Protein AF-A0A958BYN8-F1 (afdb_monomer_lite)

Foldseek 3Di:
DDDDDDDDDDDDPDDLLLVLVLPALVNVPVPPPPRDKAFPPPDRDDAAQGWIKGADPDPPFGIWIKGFHHDDVVQSKTWIWTDGPPPDIDIDIDGD

Structure (mmCIF, N/CA/C/O backbone):
data_AF-A0A958BYN8-F1
#
_entry.id   AF-A0A958BYN8-F1
#
loop_
_atom_site.group_PDB
_atom_site.id
_atom_site.type_symbol
_atom_site.label_atom_id
_atom_site.label_alt_id
_atom_site.label_comp_id
_atom_site.label_asym_id
_atom_site.label_entity_id
_atom_site.label_seq_id
_atom_site.pdbx_PDB_ins_code
_atom_site.Cartn_x
_atom_site.Cartn_y
_atom_site.Cartn_z
_atom_site.occupancy
_atom_site.B_iso_or_equiv
_atom_site.auth_seq_id
_atom_site.auth_comp_id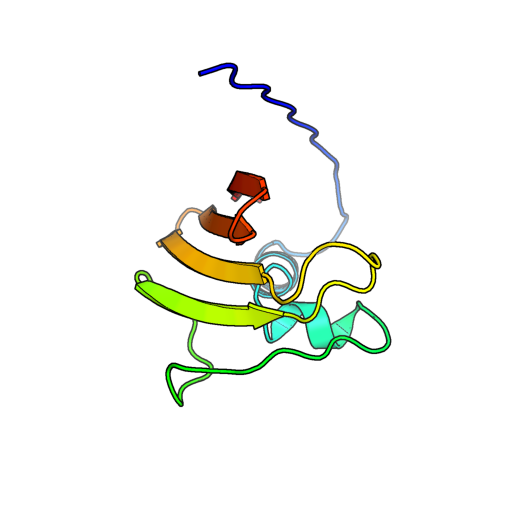
_atom_site.auth_asym_id
_atom_site.auth_atom_id
_atom_site.pdbx_PDB_model_num
ATOM 1 N N . MET A 1 1 ? -5.721 4.047 -24.524 1.00 62.66 1 MET A N 1
ATOM 2 C CA . MET A 1 1 ? -5.237 3.346 -23.317 1.00 62.66 1 MET A CA 1
ATOM 3 C C . MET A 1 1 ? -6.403 2.529 -22.797 1.00 62.66 1 MET A C 1
ATOM 5 O O . MET A 1 1 ? -7.439 3.122 -22.530 1.00 62.66 1 MET A O 1
ATOM 9 N N . ASN A 1 2 ? -6.292 1.201 -22.767 1.00 84.88 2 ASN A N 1
ATOM 10 C CA . ASN A 1 2 ? -7.372 0.355 -22.259 1.00 84.88 2 ASN A CA 1
ATOM 11 C C . ASN A 1 2 ? -7.226 0.249 -20.741 1.00 84.88 2 ASN A C 1
ATOM 13 O O . ASN A 1 2 ? -6.157 -0.103 -20.252 1.00 84.88 2 ASN A O 1
ATOM 17 N N . THR A 1 3 ? -8.289 0.566 -20.010 1.00 91.62 3 THR A N 1
ATOM 18 C CA . THR A 1 3 ? -8.343 0.424 -18.553 1.00 91.62 3 THR A CA 1
ATOM 19 C C . THR A 1 3 ? -9.323 -0.685 -18.218 1.00 91.62 3 THR A C 1
ATOM 21 O O . THR A 1 3 ? -10.447 -0.691 -18.714 1.00 91.62 3 THR A O 1
ATOM 24 N N . ILE A 1 4 ? -8.897 -1.614 -17.369 1.00 95.12 4 ILE A N 1
ATOM 25 C CA . ILE A 1 4 ? -9.737 -2.687 -16.839 1.00 95.12 4 ILE A CA 1
ATOM 26 C C . ILE A 1 4 ? -9.890 -2.441 -15.337 1.00 95.12 4 ILE A C 1
ATOM 28 O O . ILE A 1 4 ? -8.931 -2.047 -14.673 1.00 95.12 4 ILE A O 1
ATOM 32 N N . LYS A 1 5 ? -11.099 -2.640 -14.805 1.00 96.19 5 LYS A N 1
ATOM 33 C CA . LYS A 1 5 ? -11.399 -2.478 -13.380 1.00 96.19 5 LYS A CA 1
ATOM 34 C C . LYS A 1 5 ? -12.096 -3.725 -12.850 1.00 96.19 5 LYS A C 1
ATOM 36 O O . LYS A 1 5 ? -13.095 -4.157 -13.415 1.00 96.19 5 LYS A O 1
ATOM 41 N N . HIS A 1 6 ? -11.596 -4.233 -11.729 1.00 97.06 6 HIS A N 1
ATOM 42 C CA . HIS A 1 6 ? -12.210 -5.307 -10.955 1.00 97.06 6 HIS A CA 1
ATOM 43 C C . HIS A 1 6 ? -12.415 -4.844 -9.511 1.00 97.06 6 HIS A C 1
ATOM 45 O O . HIS A 1 6 ? -11.678 -3.991 -9.010 1.00 97.06 6 HIS A O 1
ATOM 51 N N . THR A 1 7 ? -13.449 -5.355 -8.851 1.00 97.50 7 THR A N 1
ATOM 52 C CA . THR A 1 7 ? -13.765 -5.047 -7.451 1.00 97.50 7 THR A CA 1
ATOM 53 C C . THR A 1 7 ? -14.413 -6.274 -6.824 1.00 97.50 7 THR A C 1
ATOM 55 O O . THR A 1 7 ? -15.254 -6.906 -7.461 1.00 97.50 7 THR A O 1
ATOM 58 N N . THR A 1 8 ? -14.001 -6.590 -5.599 1.00 97.69 8 THR A N 1
ATOM 59 C CA . THR A 1 8 ? -14.491 -7.717 -4.803 1.00 97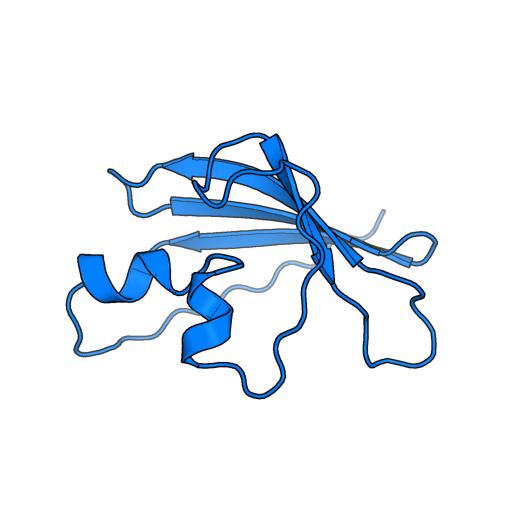.69 8 THR A CA 1
ATOM 60 C C . THR A 1 8 ? -14.628 -7.255 -3.360 1.00 97.69 8 THR A C 1
ATOM 62 O O . THR A 1 8 ? -13.829 -6.442 -2.899 1.00 97.69 8 THR A O 1
ATOM 65 N N . GLU A 1 9 ? -15.618 -7.795 -2.659 1.00 97.31 9 GLU A N 1
ATOM 66 C CA . GLU A 1 9 ? -15.901 -7.528 -1.251 1.00 97.31 9 GLU A CA 1
ATOM 67 C C . GLU A 1 9 ? -16.048 -8.865 -0.519 1.00 97.31 9 GLU A C 1
ATOM 69 O O . GLU A 1 9 ? -16.463 -9.864 -1.114 1.00 97.31 9 GLU A O 1
ATOM 74 N N . PHE A 1 10 ? -15.660 -8.900 0.752 1.00 96.00 10 PHE A N 1
ATOM 75 C CA . PHE A 1 10 ? -15.744 -10.083 1.602 1.00 96.00 10 PHE A CA 1
ATOM 76 C C . PHE A 1 10 ? -15.754 -9.671 3.076 1.00 96.00 10 PHE A C 1
ATOM 78 O O . PHE A 1 10 ? -15.330 -8.571 3.424 1.00 96.00 10 PHE A O 1
ATOM 85 N N . GLU A 1 11 ? -16.227 -10.567 3.940 1.00 96.25 11 GLU A N 1
ATOM 86 C CA . GLU A 1 11 ? -16.330 -10.334 5.380 1.00 96.25 11 GLU A CA 1
ATOM 87 C C . GLU A 1 11 ? -15.269 -11.135 6.140 1.00 96.25 11 GLU A C 1
ATOM 89 O O . GLU A 1 11 ? -15.023 -12.308 5.847 1.00 96.25 11 GLU A O 1
ATOM 94 N N . ILE A 1 12 ? -14.665 -10.513 7.155 1.00 94.69 12 ILE A N 1
ATOM 95 C CA . ILE A 1 12 ? -13.791 -11.182 8.121 1.00 94.69 12 ILE A CA 1
ATOM 96 C C . ILE A 1 12 ? -14.301 -10.866 9.526 1.00 94.69 12 ILE A C 1
ATOM 98 O O . ILE A 1 12 ? -14.469 -9.706 9.890 1.00 94.69 12 ILE A O 1
ATOM 102 N N . ALA A 1 13 ? -14.485 -11.898 10.350 1.00 96.12 13 ALA A N 1
ATOM 103 C CA . ALA A 1 13 ? -14.883 -11.763 11.750 1.00 96.12 13 ALA A CA 1
ATOM 104 C C . ALA A 1 13 ? -13.697 -11.353 12.650 1.00 96.12 13 ALA A C 1
ATOM 106 O O . ALA A 1 13 ? -13.303 -12.101 13.546 1.00 96.12 13 ALA A O 1
ATOM 107 N N . GLN A 1 14 ? -13.090 -10.195 12.383 1.00 95.50 14 GLN A N 1
ATOM 108 C CA . GLN A 1 14 ? -12.017 -9.588 13.178 1.00 95.50 14 GLN A CA 1
ATOM 109 C C . GLN A 1 14 ? -12.234 -8.068 13.286 1.00 95.50 14 GLN A C 1
ATOM 111 O O . GLN A 1 14 ? -12.868 -7.489 12.405 1.00 95.50 14 GLN A O 1
ATOM 116 N N . PRO A 1 15 ? -11.719 -7.406 14.339 1.00 96.25 15 PRO A N 1
ATOM 117 C CA . PRO A 1 15 ? -11.787 -5.952 14.461 1.00 96.25 15 PRO A CA 1
ATOM 118 C C . PRO A 1 15 ? -11.090 -5.248 13.294 1.00 96.25 15 PRO A C 1
ATOM 120 O O . PRO A 1 15 ? -9.987 -5.633 12.893 1.00 96.25 15 PRO A O 1
ATOM 123 N N . ILE A 1 16 ? -11.710 -4.188 12.780 1.00 96.06 16 ILE A N 1
ATOM 124 C CA . ILE A 1 16 ? -11.194 -3.421 11.642 1.00 96.06 16 ILE A CA 1
ATOM 125 C C . ILE A 1 16 ? -9.827 -2.796 11.945 1.00 96.06 16 ILE A C 1
ATOM 127 O O . ILE A 1 16 ? -8.960 -2.749 11.076 1.00 96.06 16 ILE A O 1
ATOM 131 N N . GLU A 1 17 ? -9.585 -2.421 13.201 1.00 94.94 17 GLU A N 1
ATOM 132 C CA . GLU A 1 17 ? -8.331 -1.839 13.681 1.00 94.94 17 GLU A CA 1
ATOM 133 C C . GLU A 1 17 ? -7.166 -2.834 13.624 1.00 94.94 17 GLU A C 1
ATOM 135 O O . GLU A 1 17 ? -6.012 -2.426 13.519 1.00 94.94 17 GLU A O 1
ATOM 140 N N . ALA A 1 18 ? -7.460 -4.136 13.689 1.00 93.94 18 ALA A N 1
ATOM 141 C CA . ALA A 1 18 ? -6.465 -5.194 13.551 1.00 93.94 18 ALA A CA 1
ATOM 142 C C . ALA A 1 18 ? -6.260 -5.599 12.084 1.00 93.94 18 ALA A C 1
ATOM 144 O O . ALA A 1 18 ? -5.158 -5.988 11.708 1.00 93.94 18 ALA A O 1
ATOM 145 N N . LEU A 1 19 ? -7.308 -5.502 11.258 1.00 95.19 19 LEU A N 1
ATOM 146 C CA . LEU A 1 19 ? -7.266 -5.889 9.847 1.00 95.19 19 LEU A CA 1
ATOM 147 C C . LEU A 1 19 ? -6.644 -4.819 8.955 1.00 95.19 19 LEU A C 1
ATOM 149 O O . LEU A 1 19 ? -5.802 -5.138 8.122 1.00 95.19 19 LEU A O 1
ATOM 153 N N . PHE A 1 20 ? -7.045 -3.558 9.112 1.00 96.25 20 PHE A N 1
ATOM 154 C CA . PHE A 1 20 ? -6.627 -2.485 8.213 1.00 96.25 20 PHE A CA 1
ATOM 155 C C . PHE A 1 20 ? -5.094 -2.324 8.124 1.00 96.25 20 PHE A C 1
ATOM 157 O O . PHE A 1 20 ? -4.582 -2.227 7.007 1.00 96.25 20 PHE A O 1
ATOM 164 N N . PRO A 1 21 ? -4.322 -2.400 9.231 1.00 95.31 21 PRO A N 1
ATOM 165 C CA . PRO A 1 21 ? -2.861 -2.336 9.164 1.00 95.31 21 PRO A CA 1
ATOM 166 C C . PRO A 1 21 ? -2.202 -3.480 8.377 1.00 95.31 21 PRO A C 1
ATOM 168 O O . PRO A 1 21 ? -1.067 -3.317 7.928 1.00 95.31 21 PRO A O 1
ATOM 171 N N . LEU A 1 22 ? -2.884 -4.621 8.185 1.00 95.62 22 LEU A N 1
ATOM 172 C CA . LEU A 1 22 ? -2.362 -5.757 7.411 1.00 95.62 22 LEU A CA 1
ATOM 173 C C . LEU A 1 22 ? -2.232 -5.442 5.918 1.00 95.62 22 LEU A C 1
ATOM 175 O O . LEU A 1 22 ? -1.440 -6.086 5.234 1.00 95.62 22 LEU A O 1
ATOM 179 N N . PHE A 1 23 ? -2.960 -4.435 5.430 1.00 94.81 23 PHE A N 1
ATOM 180 C CA . PHE A 1 23 ? -2.852 -3.912 4.070 1.00 94.81 23 PHE A CA 1
ATOM 181 C C . PHE A 1 23 ? -1.756 -2.849 3.971 1.00 94.81 23 PHE A C 1
ATOM 183 O O . PHE A 1 23 ? -1.971 -1.787 3.405 1.00 94.81 23 PHE A O 1
ATOM 190 N N . SER A 1 24 ? -0.593 -3.109 4.564 1.00 95.25 24 SER A N 1
ATOM 191 C CA . SER A 1 24 ? 0.603 -2.270 4.472 1.00 95.25 24 SER A CA 1
ATOM 192 C C . SER A 1 24 ? 1.827 -3.152 4.211 1.00 95.25 24 SER A C 1
ATOM 194 O O . SER A 1 24 ? 1.777 -4.343 4.513 1.00 95.25 24 SER A O 1
ATOM 196 N N . PRO A 1 25 ? 2.957 -2.613 3.722 1.00 94.25 25 PRO A N 1
ATOM 197 C CA . PRO A 1 25 ? 4.154 -3.421 3.462 1.00 94.25 25 PRO A CA 1
ATOM 198 C C . PRO A 1 25 ? 4.677 -4.151 4.703 1.00 94.25 25 PRO A C 1
ATOM 200 O O . PRO A 1 25 ? 5.167 -5.272 4.601 1.00 94.25 25 PRO A O 1
ATOM 203 N N . GLU A 1 26 ? 4.567 -3.527 5.881 1.00 95.00 26 GLU A N 1
ATOM 204 C CA . GLU A 1 26 ? 4.863 -4.179 7.160 1.00 95.00 26 GLU A CA 1
ATOM 205 C C . GLU A 1 26 ? 3.763 -5.157 7.572 1.00 95.00 26 GLU A C 1
ATOM 207 O O . GLU A 1 26 ? 4.060 -6.238 8.070 1.00 95.00 26 GLU A O 1
ATOM 212 N N . GLY A 1 27 ? 2.500 -4.804 7.332 1.00 94.56 27 GLY A N 1
ATOM 213 C CA . GLY A 1 27 ? 1.333 -5.652 7.551 1.00 94.56 27 GLY A CA 1
ATOM 214 C C . GLY A 1 27 ? 1.405 -6.990 6.812 1.00 94.56 27 GLY A C 1
ATOM 215 O O . GLY A 1 27 ? 1.124 -8.040 7.387 1.00 94.56 27 GLY A O 1
ATOM 216 N N . GLU A 1 28 ? 1.853 -6.970 5.561 1.00 93.50 28 GLU A N 1
ATOM 217 C CA . GLU A 1 28 ? 1.961 -8.160 4.717 1.00 93.50 28 GLU A CA 1
ATOM 218 C C . GLU A 1 28 ? 2.990 -9.174 5.233 1.00 93.50 28 GLU A C 1
ATOM 220 O O . GLU A 1 28 ? 2.767 -10.378 5.107 1.00 93.50 28 GLU A O 1
ATOM 225 N N . LYS A 1 29 ? 4.039 -8.737 5.949 1.00 92.69 29 LYS A N 1
ATOM 226 C CA . LYS A 1 29 ? 5.009 -9.651 6.592 1.00 92.69 29 LYS A CA 1
ATOM 227 C C . LYS A 1 29 ? 4.364 -10.625 7.577 1.00 92.69 29 LYS A C 1
ATOM 229 O O . LYS A 1 29 ? 4.916 -11.694 7.828 1.00 92.69 29 LYS A O 1
ATOM 234 N N . TRP A 1 30 ? 3.226 -10.259 8.163 1.00 92.62 30 TRP A N 1
ATOM 235 C CA . TRP A 1 30 ? 2.565 -11.067 9.188 1.00 92.62 30 TRP A CA 1
ATOM 236 C C . TRP A 1 30 ? 1.805 -12.262 8.618 1.00 92.62 30 TRP A C 1
ATOM 238 O O . TRP A 1 30 ? 1.545 -13.216 9.351 1.00 92.62 30 TRP A O 1
ATOM 248 N N . TRP A 1 31 ? 1.432 -12.222 7.338 1.00 91.81 31 TRP A N 1
ATOM 249 C CA . TRP A 1 31 ? 0.526 -13.214 6.757 1.00 91.81 31 TRP A CA 1
ATOM 250 C C . TRP A 1 31 ? 0.931 -13.714 5.368 1.00 91.81 31 TRP A C 1
ATOM 252 O O . TRP A 1 31 ? 0.406 -14.741 4.940 1.00 91.81 31 TRP A O 1
ATOM 262 N N . VAL A 1 32 ? 1.881 -13.062 4.689 1.00 89.94 32 VAL A N 1
ATOM 263 C CA . VAL A 1 32 ? 2.446 -13.507 3.409 1.00 89.94 32 VAL A CA 1
ATOM 264 C C . VAL A 1 32 ? 3.812 -14.168 3.656 1.00 89.94 32 VAL A C 1
ATOM 266 O O . VAL A 1 32 ? 4.799 -13.480 3.933 1.00 89.94 32 VAL A O 1
ATOM 269 N N . PRO A 1 33 ? 3.919 -15.509 3.570 1.00 89.31 33 PRO A N 1
ATOM 270 C CA . PRO A 1 33 ? 5.194 -16.197 3.746 1.00 89.31 33 PRO A CA 1
ATOM 271 C C . PRO A 1 33 ? 6.222 -15.755 2.702 1.00 89.31 33 PRO A C 1
ATOM 273 O O . PRO A 1 33 ? 5.946 -15.779 1.506 1.00 89.31 33 PRO A O 1
ATOM 276 N N . GLY A 1 34 ? 7.426 -15.398 3.156 1.00 86.19 34 GLY A N 1
ATOM 277 C CA . GLY A 1 34 ? 8.509 -14.968 2.267 1.00 86.19 34 GLY A CA 1
ATOM 278 C C . GLY A 1 34 ? 8.339 -13.557 1.701 1.00 86.19 34 GLY A C 1
ATOM 279 O O . GLY A 1 34 ? 9.041 -13.218 0.754 1.00 86.19 34 GLY A O 1
ATOM 280 N N . TRP A 1 35 ? 7.438 -12.744 2.262 1.00 87.50 35 TRP A N 1
ATOM 281 C CA . TRP A 1 35 ? 7.297 -11.346 1.870 1.00 87.50 35 TRP A CA 1
ATOM 282 C C . TRP A 1 35 ? 8.593 -10.571 2.106 1.00 87.50 35 TRP A C 1
ATOM 284 O O . TRP A 1 35 ? 9.023 -10.379 3.247 1.00 87.50 35 TRP A O 1
ATOM 294 N N . ASP A 1 36 ? 9.195 -10.121 1.009 1.00 86.19 36 ASP A N 1
ATOM 295 C CA . ASP A 1 36 ? 10.404 -9.313 1.002 1.00 86.19 36 ASP A CA 1
ATOM 296 C C . ASP A 1 36 ? 10.159 -8.048 0.182 1.00 86.19 36 ASP A C 1
ATOM 298 O O . ASP A 1 36 ? 9.749 -8.087 -0.984 1.00 86.19 36 ASP A O 1
ATOM 302 N N . TYR A 1 37 ? 10.386 -6.907 0.821 1.00 92.56 37 TYR A N 1
ATOM 303 C CA . TYR A 1 37 ? 10.186 -5.604 0.220 1.00 92.56 37 TYR A CA 1
ATOM 304 C C . TYR A 1 37 ? 11.342 -4.681 0.607 1.00 92.56 37 TYR A C 1
ATOM 306 O O . TYR A 1 37 ? 11.870 -4.729 1.719 1.00 92.56 37 TYR A O 1
ATOM 314 N N . VAL A 1 38 ? 11.713 -3.790 -0.308 1.00 94.25 38 VAL A N 1
ATOM 315 C CA . VAL A 1 38 ? 12.746 -2.781 -0.077 1.00 94.25 38 VAL A CA 1
ATOM 316 C C . VAL A 1 38 ? 12.079 -1.475 0.330 1.00 94.25 38 VAL A C 1
ATOM 318 O O . VAL A 1 38 ? 11.333 -0.872 -0.446 1.00 94.25 38 VAL A O 1
ATOM 321 N N . ASN A 1 39 ? 12.358 -1.036 1.553 1.00 93.69 39 ASN A N 1
ATOM 322 C CA . ASN A 1 39 ? 11.907 0.247 2.073 1.00 93.69 39 ASN A CA 1
ATOM 323 C C . ASN A 1 39 ? 12.797 1.382 1.548 1.00 93.69 39 ASN A C 1
ATOM 325 O O . ASN A 1 39 ? 14.007 1.370 1.775 1.00 93.69 39 ASN A O 1
ATOM 329 N N . ILE A 1 40 ? 12.198 2.362 0.868 1.00 94.75 40 ILE A N 1
ATOM 330 C CA . ILE A 1 40 ? 12.919 3.525 0.326 1.00 94.75 40 ILE A CA 1
ATOM 331 C C . ILE A 1 40 ? 12.868 4.725 1.277 1.00 94.75 40 ILE A C 1
ATOM 333 O O . ILE A 1 40 ? 13.782 5.547 1.283 1.00 94.75 40 ILE A O 1
ATOM 337 N N . MET A 1 41 ? 11.825 4.823 2.101 1.00 92.94 41 MET A N 1
ATOM 338 C CA . MET A 1 41 ? 11.552 5.996 2.936 1.00 92.94 41 MET A CA 1
ATOM 339 C C . MET A 1 41 ? 12.368 6.025 4.232 1.00 92.94 41 MET A C 1
ATOM 341 O O . MET A 1 41 ? 12.469 7.071 4.867 1.00 92.94 41 MET A O 1
ATOM 345 N N . GLY A 1 42 ? 12.929 4.889 4.658 1.00 90.81 42 GLY A N 1
ATOM 346 C CA . GLY A 1 42 ? 13.697 4.784 5.906 1.00 90.81 42 GLY A CA 1
ATOM 347 C C . GLY A 1 42 ? 12.846 4.872 7.182 1.00 90.81 42 GLY A C 1
ATOM 348 O O . GLY A 1 42 ? 13.389 4.827 8.283 1.00 90.81 42 GLY A O 1
ATOM 349 N N . THR A 1 43 ? 11.523 4.961 7.042 1.00 93.56 43 THR A N 1
ATOM 350 C CA . THR A 1 43 ? 10.530 4.807 8.111 1.00 93.56 43 THR A CA 1
ATOM 351 C C . THR A 1 43 ? 9.586 3.667 7.755 1.00 93.56 43 THR A C 1
ATOM 353 O O . THR A 1 43 ? 9.463 3.320 6.586 1.00 93.56 43 THR A O 1
ATOM 356 N N . THR A 1 44 ? 8.930 3.079 8.750 1.00 93.38 44 THR A N 1
ATOM 357 C CA . THR A 1 44 ? 7.872 2.070 8.557 1.00 93.38 44 THR A CA 1
ATOM 358 C C . THR A 1 44 ? 6.472 2.640 8.764 1.00 93.38 44 THR A C 1
ATOM 360 O O . THR A 1 44 ? 5.484 1.947 8.526 1.00 93.38 44 THR A O 1
ATOM 363 N N . ASP A 1 45 ? 6.380 3.912 9.156 1.00 93.06 45 ASP A N 1
ATOM 364 C CA . ASP A 1 45 ? 5.109 4.604 9.300 1.00 93.06 45 ASP A CA 1
ATOM 365 C C . ASP A 1 45 ? 4.515 4.858 7.915 1.00 93.06 45 ASP A C 1
ATOM 367 O O . ASP A 1 45 ? 5.053 5.629 7.115 1.00 93.06 45 ASP A O 1
ATOM 371 N N . LEU A 1 46 ? 3.405 4.181 7.622 1.00 94.25 46 LEU A N 1
ATOM 372 C CA . LEU A 1 46 ? 2.711 4.339 6.354 1.00 94.25 46 LEU A CA 1
ATOM 373 C C . LEU A 1 46 ? 2.070 5.730 6.283 1.00 94.25 46 LEU A C 1
ATOM 375 O O . LEU A 1 46 ? 1.335 6.142 7.182 1.00 94.25 46 LEU A O 1
ATOM 379 N N . SER A 1 47 ? 2.313 6.437 5.187 1.00 94.94 47 SER A N 1
ATOM 380 C CA . SER A 1 47 ? 1.726 7.745 4.904 1.00 94.94 47 SER A CA 1
ATOM 381 C C . SER A 1 47 ? 1.449 7.888 3.415 1.00 94.94 47 SER A C 1
ATOM 383 O O . SER A 1 47 ? 1.916 7.082 2.610 1.00 94.94 47 SER A O 1
ATOM 385 N N . GLU A 1 48 ? 0.734 8.944 3.028 1.00 96.06 48 GLU A N 1
ATOM 386 C CA . GLU A 1 48 ? 0.758 9.391 1.633 1.00 96.06 48 GLU A CA 1
ATOM 387 C C . GLU A 1 48 ? 2.204 9.622 1.180 1.00 96.06 48 GLU A C 1
ATOM 389 O O . GLU A 1 48 ? 3.080 9.941 1.989 1.00 96.06 48 GLU A O 1
ATOM 394 N N . ASP A 1 49 ? 2.453 9.367 -0.101 1.00 95.31 49 ASP A N 1
ATOM 395 C CA . ASP A 1 49 ? 3.762 9.431 -0.749 1.00 95.31 49 ASP A CA 1
ATOM 396 C C . ASP A 1 49 ? 4.812 8.423 -0.249 1.00 95.31 49 ASP A C 1
ATOM 398 O O . ASP A 1 49 ? 5.964 8.457 -0.680 1.00 95.31 49 ASP A O 1
ATOM 402 N N . TYR A 1 50 ? 4.432 7.474 0.610 1.00 96.81 50 TYR A N 1
ATOM 403 C CA . TYR A 1 50 ? 5.323 6.397 1.026 1.00 96.81 50 TYR A CA 1
ATOM 404 C C . TYR A 1 50 ? 5.650 5.465 -0.151 1.00 96.81 50 TYR A C 1
ATOM 406 O O . TYR A 1 50 ? 4.746 4.980 -0.839 1.00 96.81 50 TYR A O 1
ATOM 414 N N . ILE A 1 51 ? 6.941 5.183 -0.357 1.00 96.81 51 ILE A N 1
ATOM 415 C CA . ILE A 1 51 ? 7.450 4.380 -1.476 1.00 96.81 51 ILE A CA 1
ATOM 416 C C . ILE A 1 51 ? 8.154 3.121 -0.974 1.00 96.81 51 ILE A C 1
ATOM 418 O O . ILE A 1 51 ? 9.016 3.163 -0.092 1.00 96.81 51 ILE A O 1
ATOM 422 N N . PHE A 1 52 ? 7.836 1.996 -1.605 1.00 95.81 52 PHE A N 1
ATOM 423 C CA . PHE A 1 52 ? 8.529 0.732 -1.397 1.00 95.81 52 PHE A CA 1
ATOM 424 C C . PHE A 1 52 ? 8.588 -0.083 -2.687 1.00 95.81 52 PHE A C 1
ATOM 426 O O . PHE A 1 52 ? 7.821 0.145 -3.623 1.00 95.81 52 PHE A O 1
ATOM 433 N N . LEU A 1 53 ? 9.522 -1.028 -2.746 1.00 95.06 53 LEU A N 1
ATOM 434 C CA . LEU A 1 53 ? 9.726 -1.876 -3.914 1.00 95.06 53 LEU A CA 1
ATOM 435 C C . LEU A 1 53 ? 9.505 -3.338 -3.542 1.00 95.06 53 LEU A C 1
ATOM 437 O O . LEU A 1 53 ? 9.929 -3.770 -2.475 1.00 95.06 53 LEU A O 1
ATOM 441 N N . THR A 1 54 ? 8.913 -4.114 -4.442 1.00 91.94 54 THR A N 1
ATOM 442 C CA . THR A 1 54 ? 8.794 -5.573 -4.300 1.00 91.94 54 THR A CA 1
ATOM 443 C C . THR A 1 54 ? 9.429 -6.250 -5.506 1.00 91.94 54 THR A C 1
ATOM 445 O O . THR A 1 54 ? 9.311 -5.750 -6.630 1.00 91.94 54 THR A O 1
ATOM 448 N N . GLN A 1 55 ? 10.076 -7.397 -5.307 1.00 84.69 55 GLN A N 1
ATOM 449 C CA . GLN A 1 55 ? 10.505 -8.227 -6.434 1.00 84.69 55 GLN A CA 1
ATOM 450 C C . GLN A 1 55 ? 9.292 -8.979 -6.991 1.00 84.69 55 GLN A C 1
ATOM 452 O O . GLN A 1 55 ? 8.502 -9.546 -6.238 1.00 84.69 55 GLN A O 1
ATOM 457 N N . SER A 1 56 ? 9.110 -8.954 -8.310 1.00 65.94 56 SER A N 1
ATOM 458 C CA . SER A 1 56 ? 8.121 -9.813 -8.959 1.00 65.94 56 SER A CA 1
ATOM 459 C C . SER A 1 56 ? 8.713 -11.214 -9.087 1.00 65.94 56 SER A C 1
ATOM 461 O O . SER A 1 56 ? 9.806 -11.372 -9.624 1.00 65.94 56 SER A O 1
ATOM 463 N N . HIS A 1 57 ? 7.995 -12.234 -8.616 1.00 55.16 57 HIS A N 1
ATOM 464 C CA . HIS A 1 57 ? 8.368 -13.633 -8.853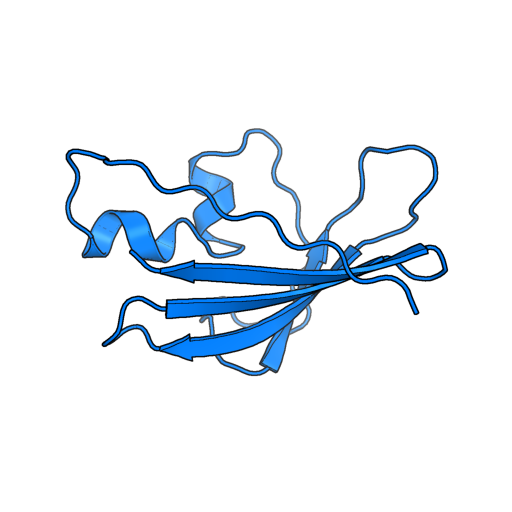 1.00 55.16 57 HIS A CA 1
ATOM 465 C C . HIS A 1 57 ? 8.097 -14.074 -10.303 1.00 55.16 57 HIS A C 1
ATOM 467 O O . HIS A 1 57 ? 8.581 -15.124 -10.725 1.00 55.16 57 HIS A O 1
ATOM 473 N N . ASP A 1 58 ? 7.357 -13.275 -11.079 1.00 48.16 58 ASP A N 1
ATOM 474 C CA . ASP A 1 58 ? 7.070 -13.567 -12.478 1.00 48.16 58 ASP A CA 1
ATOM 475 C C . ASP A 1 58 ? 8.200 -13.065 -13.383 1.00 48.16 58 ASP A C 1
ATOM 477 O O . ASP A 1 58 ? 8.512 -11.872 -13.425 1.00 48.16 58 ASP A O 1
ATOM 481 N N . HIS A 1 59 ? 8.767 -14.013 -14.134 1.00 45.06 59 HIS A N 1
ATOM 482 C CA . HIS A 1 59 ? 9.968 -13.979 -14.982 1.00 45.06 59 HIS A CA 1
ATOM 483 C C . HIS A 1 59 ? 10.108 -12.833 -16.016 1.00 45.06 59 HIS A C 1
ATOM 485 O O . HIS A 1 59 ? 11.067 -12.845 -16.787 1.00 45.06 59 HIS A O 1
ATOM 491 N N . ALA A 1 60 ? 9.195 -11.861 -16.068 1.00 52.69 60 ALA A N 1
ATOM 492 C CA . ALA A 1 60 ? 9.197 -10.770 -17.047 1.00 52.69 60 ALA A CA 1
ATOM 493 C C . ALA A 1 60 ? 9.246 -9.354 -16.443 1.00 52.69 60 ALA A C 1
ATOM 495 O O . ALA A 1 60 ? 9.565 -8.418 -17.170 1.00 52.69 60 ALA A O 1
ATOM 496 N N . SER A 1 61 ? 8.967 -9.173 -15.146 1.00 53.81 61 SER A N 1
ATOM 497 C CA . SER A 1 61 ? 9.019 -7.853 -14.501 1.00 53.81 61 SER A CA 1
ATOM 498 C C . SER A 1 61 ? 10.171 -7.795 -13.508 1.00 53.81 61 SER A C 1
ATOM 500 O O . SER A 1 61 ? 10.284 -8.623 -12.609 1.00 53.81 61 SER A O 1
ATOM 502 N N . THR A 1 62 ? 11.051 -6.818 -13.690 1.00 68.19 62 THR A N 1
ATOM 503 C CA . THR A 1 62 ? 12.307 -6.692 -12.946 1.00 68.19 62 THR A CA 1
ATOM 504 C C . THR A 1 62 ? 12.115 -6.157 -11.528 1.00 68.19 62 THR A C 1
ATOM 506 O O . THR A 1 62 ? 12.929 -6.464 -10.661 1.00 68.19 62 THR A O 1
ATOM 509 N N . GLN A 1 63 ? 11.045 -5.401 -11.262 1.00 84.50 63 GLN A N 1
ATOM 510 C CA . GLN A 1 63 ? 10.710 -4.848 -9.947 1.00 84.50 63 GLN A CA 1
ATOM 511 C C . GLN A 1 63 ? 9.357 -4.130 -10.025 1.00 84.50 63 GLN A C 1
ATOM 513 O O . GLN A 1 63 ? 9.105 -3.424 -11.001 1.00 84.50 63 GLN A O 1
ATOM 518 N N . ALA A 1 64 ? 8.508 -4.239 -9.001 1.00 92.31 64 ALA A N 1
ATOM 519 C CA . ALA A 1 64 ? 7.324 -3.386 -8.889 1.00 92.31 64 ALA A CA 1
ATOM 520 C C . ALA A 1 64 ? 7.596 -2.234 -7.915 1.00 92.31 64 ALA A C 1
ATOM 522 O O . ALA A 1 64 ? 8.065 -2.449 -6.795 1.00 92.31 64 ALA A O 1
ATOM 523 N N . ILE A 1 65 ? 7.291 -1.013 -8.353 1.00 95.31 65 ILE A N 1
ATOM 524 C CA . ILE A 1 65 ? 7.344 0.196 -7.533 1.00 95.31 65 ILE A CA 1
ATOM 525 C C . ILE A 1 65 ? 5.947 0.435 -6.974 1.00 95.31 65 ILE A C 1
ATOM 527 O O . ILE A 1 65 ? 4.978 0.534 -7.729 1.00 95.31 65 ILE A O 1
ATOM 531 N N . TRP A 1 66 ? 5.851 0.572 -5.660 1.00 96.81 66 TRP A N 1
ATOM 532 C CA . TRP A 1 66 ? 4.613 0.903 -4.980 1.00 96.81 66 TRP A CA 1
ATOM 533 C C . TRP A 1 66 ? 4.707 2.293 -4.369 1.00 96.81 66 TRP A C 1
ATOM 535 O O . TRP A 1 66 ? 5.691 2.627 -3.711 1.00 96.81 66 TRP A O 1
ATOM 545 N N . LEU A 1 67 ? 3.668 3.094 -4.583 1.00 97.56 67 LEU A N 1
ATOM 546 C CA . LEU A 1 67 ? 3.520 4.436 -4.025 1.00 97.56 67 LEU A CA 1
ATOM 547 C C . LEU A 1 67 ? 2.159 4.532 -3.348 1.00 97.56 67 LEU A C 1
ATOM 549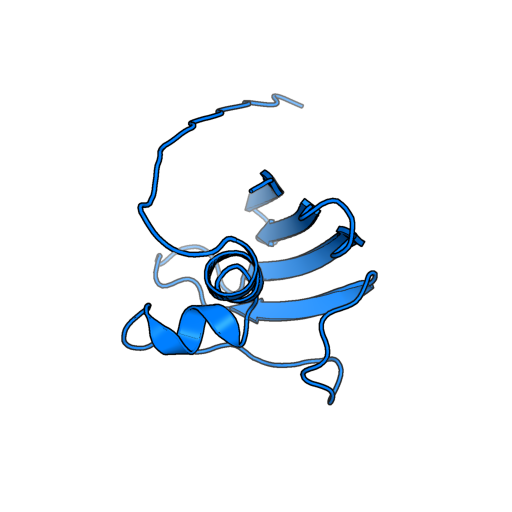 O O . LEU A 1 67 ? 1.134 4.274 -3.986 1.00 97.56 67 LEU A O 1
ATOM 553 N N . VAL A 1 68 ? 2.131 4.939 -2.083 1.00 97.94 68 VAL A N 1
ATOM 554 C CA . VAL A 1 68 ? 0.877 5.229 -1.388 1.00 97.94 68 VAL A CA 1
ATOM 555 C C . VAL A 1 68 ? 0.279 6.509 -1.957 1.00 97.94 68 VAL A C 1
ATOM 557 O O . VAL A 1 68 ? 0.765 7.612 -1.733 1.00 97.94 68 VAL A O 1
ATOM 560 N N . LYS A 1 69 ? -0.808 6.349 -2.706 1.00 97.81 69 LYS A N 1
ATOM 561 C CA . LYS A 1 69 ? -1.553 7.436 -3.343 1.00 97.81 69 LYS A CA 1
ATOM 562 C C . LYS A 1 69 ? -2.426 8.197 -2.349 1.00 97.81 69 LYS A C 1
ATOM 564 O O . LYS A 1 69 ? -2.659 9.386 -2.530 1.00 97.81 69 LYS A O 1
ATOM 569 N N . ARG A 1 70 ? -3.026 7.477 -1.401 1.00 97.81 70 ARG A N 1
ATOM 570 C CA . ARG A 1 70 ? -3.907 8.030 -0.370 1.00 97.81 70 ARG A CA 1
ATOM 571 C C . ARG A 1 70 ? -3.873 7.127 0.847 1.00 97.81 70 ARG A C 1
ATOM 573 O O . ARG A 1 70 ? -3.965 5.910 0.683 1.00 97.81 70 ARG A O 1
ATOM 580 N N . TYR A 1 71 ? -3.811 7.715 2.033 1.00 97.44 71 TYR A N 1
ATOM 581 C CA . TYR A 1 71 ? -3.866 6.985 3.293 1.00 97.44 71 TYR A CA 1
ATOM 582 C C . TYR A 1 71 ? -4.717 7.750 4.301 1.00 97.44 71 TYR A C 1
ATOM 584 O O . TYR A 1 71 ? -4.366 8.845 4.729 1.00 97.44 71 TYR A O 1
ATOM 592 N N . ASP A 1 72 ? -5.866 7.175 4.642 1.00 97.00 72 ASP A N 1
ATOM 593 C CA . ASP A 1 72 ? -6.854 7.762 5.538 1.00 97.00 72 ASP A CA 1
ATOM 594 C C . ASP A 1 72 ? -7.275 6.700 6.566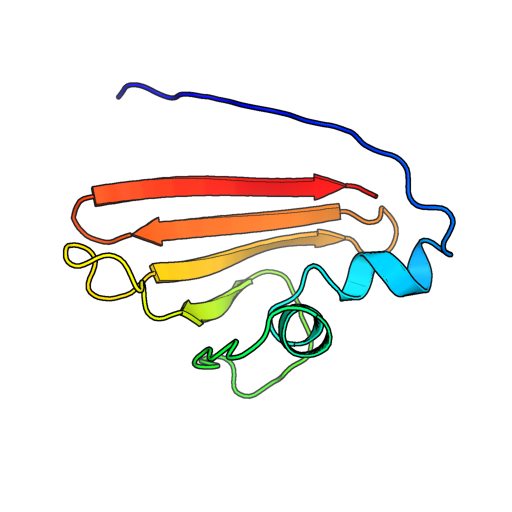 1.00 97.00 72 ASP A C 1
ATOM 596 O O . ASP A 1 72 ? -8.227 5.948 6.329 1.00 97.00 72 ASP A O 1
ATOM 600 N N . PRO A 1 73 ? -6.540 6.581 7.689 1.00 95.12 73 PRO A N 1
ATOM 601 C CA . PRO A 1 73 ? -6.817 5.570 8.704 1.00 95.12 73 PRO A CA 1
ATOM 602 C C . PRO A 1 73 ? -8.134 5.819 9.445 1.00 95.12 73 PRO A C 1
ATOM 604 O O . PRO A 1 73 ? -8.731 4.872 9.941 1.00 95.12 73 PRO A O 1
ATOM 607 N N . ALA A 1 74 ? -8.626 7.064 9.492 1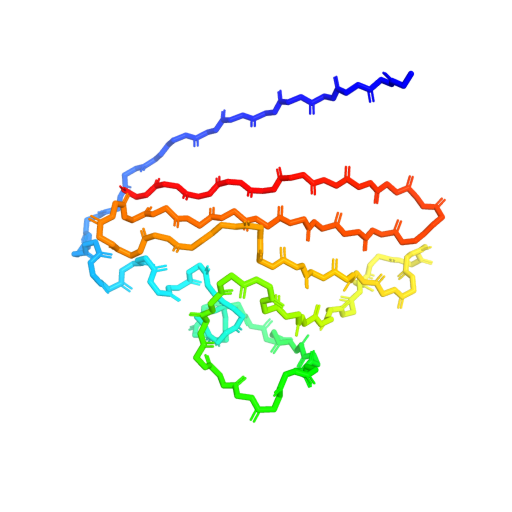.00 95.81 74 ALA A N 1
ATOM 608 C CA . ALA A 1 74 ? -9.917 7.376 10.104 1.00 95.81 74 ALA A CA 1
ATOM 609 C C . ALA A 1 74 ? -11.094 6.854 9.261 1.00 95.81 74 ALA A C 1
ATOM 611 O O . ALA A 1 74 ? -12.139 6.507 9.806 1.00 95.81 74 ALA A O 1
ATOM 612 N N . ALA A 1 75 ? -10.917 6.791 7.938 1.00 96.88 75 ALA A N 1
ATOM 613 C CA . ALA A 1 75 ? -11.884 6.228 6.998 1.00 96.88 75 ALA A CA 1
ATOM 614 C C . ALA A 1 75 ? -11.540 4.797 6.536 1.00 96.88 75 ALA A C 1
ATOM 616 O O . ALA A 1 75 ? -12.155 4.322 5.578 1.00 96.88 75 ALA A O 1
ATOM 617 N N . TYR A 1 76 ? -10.544 4.152 7.158 1.00 97.38 76 TYR A N 1
ATOM 618 C CA . TYR A 1 76 ? -10.027 2.825 6.799 1.00 97.38 76 TYR A CA 1
ATOM 619 C C . TYR A 1 76 ? -9.797 2.645 5.293 1.00 97.38 76 TYR A C 1
ATOM 621 O O . TYR A 1 76 ? -10.184 1.646 4.686 1.00 97.38 76 TYR A O 1
ATOM 629 N N . LEU A 1 77 ? -9.178 3.652 4.672 1.00 97.62 77 LEU A N 1
ATOM 630 C CA . LEU A 1 77 ? -8.917 3.703 3.240 1.00 97.62 77 LEU A CA 1
ATOM 631 C C . LEU A 1 77 ? -7.419 3.797 2.972 1.00 97.62 77 LEU A C 1
ATOM 633 O O . LEU A 1 77 ? -6.748 4.724 3.426 1.00 97.62 77 LEU A O 1
ATOM 637 N N . VAL A 1 78 ? -6.924 2.908 2.118 1.00 98.06 78 VAL A N 1
ATOM 638 C CA . VAL A 1 78 ? -5.597 3.041 1.524 1.00 98.06 78 VAL A CA 1
ATOM 639 C C . VAL A 1 78 ? -5.656 2.813 0.019 1.00 98.06 78 VAL A C 1
ATOM 641 O O . VAL A 1 78 ? -6.410 1.978 -0.489 1.00 98.06 78 VAL A O 1
ATOM 644 N N . GLN A 1 79 ? -4.893 3.610 -0.721 1.00 98.25 79 GLN A N 1
ATOM 645 C CA . GLN A 1 79 ? -4.737 3.467 -2.159 1.00 98.25 79 GLN A CA 1
ATOM 646 C C . GLN A 1 79 ? -3.266 3.431 -2.535 1.00 98.25 79 GLN A C 1
ATOM 648 O O . GLN A 1 79 ? -2.473 4.220 -2.027 1.00 98.25 79 GLN A O 1
ATOM 653 N N . TYR A 1 80 ? -2.942 2.596 -3.514 1.00 98.19 80 TYR A N 1
ATOM 654 C CA . TYR A 1 80 ? -1.597 2.462 -4.052 1.00 98.19 80 TYR A CA 1
ATOM 655 C C . TYR A 1 80 ? -1.592 2.679 -5.555 1.00 98.19 80 TYR A C 1
ATOM 657 O O . TYR A 1 80 ? -2.507 2.232 -6.249 1.00 98.19 80 TYR A O 1
ATOM 665 N N . TYR A 1 81 ? -0.527 3.288 -6.061 1.00 97.75 81 TYR A N 1
ATOM 666 C CA . TYR A 1 81 ? -0.064 3.001 -7.410 1.00 97.75 81 TYR A CA 1
ATOM 667 C C . TYR A 1 81 ? 0.884 1.807 -7.350 1.00 97.75 81 TYR A C 1
ATOM 669 O O . TYR A 1 81 ? 1.833 1.823 -6.570 1.00 97.75 81 TYR A O 1
ATOM 677 N N . LYS A 1 82 ? 0.639 0.801 -8.192 1.00 95.81 82 LYS A N 1
ATOM 678 C CA . LYS A 1 82 ? 1.609 -0.247 -8.515 1.00 95.81 82 LYS A CA 1
ATOM 679 C C . LYS A 1 82 ? 2.125 0.026 -9.918 1.00 95.81 82 LYS A C 1
ATOM 681 O O . LYS A 1 82 ? 1.357 -0.046 -10.876 1.00 95.81 82 LYS A O 1
ATOM 686 N N . VAL A 1 83 ? 3.398 0.366 -10.037 1.00 94.81 83 VAL A N 1
ATOM 687 C CA . VAL A 1 83 ? 4.067 0.616 -11.312 1.00 94.81 83 VAL A CA 1
ATOM 688 C C . VAL A 1 83 ? 4.979 -0.567 -11.605 1.00 94.81 83 VAL A C 1
ATOM 690 O O . VAL A 1 83 ? 5.911 -0.839 -10.853 1.00 94.81 83 VAL A O 1
ATOM 693 N N . GLU A 1 84 ? 4.704 -1.260 -12.703 1.00 92.69 84 GLU A N 1
ATOM 694 C CA . GLU A 1 84 ? 5.563 -2.289 -13.285 1.00 92.69 84 GLU A CA 1
ATOM 695 C C . GLU A 1 84 ? 6.193 -1.666 -14.538 1.00 92.69 84 GLU A C 1
ATOM 697 O O . GLU A 1 84 ? 5.498 -1.519 -15.552 1.00 92.69 84 GLU A O 1
ATOM 702 N N . PRO A 1 85 ? 7.460 -1.206 -14.467 1.00 91.00 85 PRO A N 1
ATOM 703 C CA . PRO A 1 85 ? 8.118 -0.545 -15.588 1.00 91.00 85 PRO A CA 1
ATOM 704 C C . PRO A 1 85 ? 8.031 -1.383 -16.864 1.00 91.00 85 PRO A C 1
ATOM 706 O O . PRO A 1 85 ? 8.132 -2.604 -16.809 1.00 91.00 85 PRO A O 1
ATOM 709 N N . GLU A 1 86 ? 7.831 -0.713 -18.000 1.00 89.25 86 GLU A N 1
ATOM 710 C CA . GLU A 1 86 ? 7.710 -1.327 -19.336 1.00 89.25 86 GLU A CA 1
ATOM 711 C C . GLU A 1 86 ? 6.485 -2.242 -19.550 1.00 89.25 86 GLU A C 1
ATOM 713 O O . GLU A 1 86 ? 6.254 -2.669 -20.679 1.00 89.25 86 GLU A O 1
ATOM 718 N N . ASP A 1 87 ? 5.656 -2.472 -18.525 1.00 89.19 87 ASP A N 1
ATOM 719 C CA . ASP A 1 87 ? 4.444 -3.297 -18.611 1.00 89.19 87 ASP A CA 1
ATOM 720 C C . ASP A 1 87 ? 3.174 -2.469 -18.354 1.00 89.19 87 ASP A C 1
ATOM 722 O O . ASP A 1 87 ? 2.429 -2.139 -19.283 1.00 89.19 87 ASP A O 1
ATOM 726 N N . LYS A 1 88 ? 2.914 -2.090 -17.093 1.00 90.56 88 LYS A N 1
ATOM 727 C CA . LYS A 1 88 ? 1.638 -1.466 -16.709 1.00 90.56 88 LYS A CA 1
ATOM 728 C C . LYS A 1 88 ? 1.689 -0.648 -15.421 1.00 90.56 88 LYS A C 1
ATOM 730 O O . LYS A 1 88 ? 2.595 -0.752 -14.599 1.00 90.56 88 LYS A O 1
ATOM 735 N N . VAL A 1 89 ? 0.640 0.154 -15.232 1.00 94.00 89 VAL A N 1
ATOM 736 C CA . VAL A 1 89 ? 0.349 0.848 -13.973 1.00 94.00 89 VAL A CA 1
ATOM 737 C C . VAL A 1 89 ? -1.045 0.458 -13.500 1.00 94.00 89 VAL A C 1
ATOM 739 O O . VAL A 1 89 ? -2.014 0.547 -14.256 1.00 94.00 89 VAL A O 1
ATOM 742 N N . GLY A 1 90 ? -1.140 0.036 -12.243 1.00 94.75 90 GLY A N 1
ATOM 743 C CA . GLY A 1 90 ? -2.388 -0.298 -11.567 1.00 94.75 90 GLY A CA 1
ATOM 744 C C . GLY A 1 90 ? -2.667 0.637 -10.396 1.00 94.75 90 GLY A C 1
ATOM 745 O O . GLY A 1 90 ? -1.748 1.167 -9.773 1.00 94.75 90 GLY A O 1
ATOM 746 N N . ILE A 1 91 ? -3.951 0.811 -10.080 1.00 97.12 91 ILE A N 1
ATOM 747 C CA . ILE A 1 91 ? -4.389 1.434 -8.830 1.00 97.12 91 ILE A CA 1
ATOM 748 C C . ILE A 1 91 ? -5.052 0.356 -7.986 1.00 97.12 91 ILE A C 1
ATOM 750 O O . ILE A 1 91 ? -6.044 -0.235 -8.412 1.00 97.12 91 ILE A O 1
ATOM 754 N N . VAL A 1 92 ? -4.528 0.134 -6.786 1.00 97.38 92 VAL A N 1
ATOM 755 C CA . VAL A 1 92 ? -5.145 -0.742 -5.785 1.00 97.38 92 VAL A CA 1
ATOM 756 C C . VAL A 1 92 ? -5.853 0.140 -4.770 1.00 97.38 92 VAL A C 1
ATOM 758 O O . VAL A 1 92 ? -5.313 1.155 -4.343 1.00 97.38 92 VAL A O 1
ATOM 761 N N . THR A 1 93 ? -7.092 -0.202 -4.427 1.00 98.25 93 THR A N 1
ATOM 762 C CA . THR A 1 93 ? -7.868 0.486 -3.389 1.00 98.25 93 THR A CA 1
ATOM 763 C C . THR A 1 93 ? -8.357 -0.548 -2.401 1.00 98.25 93 THR A C 1
ATOM 765 O O . THR A 1 93 ? -9.041 -1.486 -2.801 1.00 98.25 93 THR A O 1
ATOM 768 N N . VAL A 1 94 ? -8.030 -0.340 -1.132 1.00 97.44 94 VAL A N 1
ATOM 769 C CA . VAL A 1 94 ? -8.560 -1.117 -0.018 1.00 97.44 94 VAL A CA 1
ATOM 770 C C . VAL A 1 94 ? -9.403 -0.190 0.839 1.00 97.44 94 VAL A C 1
ATOM 772 O O . VAL A 1 94 ? -8.962 0.901 1.204 1.00 97.44 94 VAL A O 1
ATOM 775 N N . ARG A 1 95 ? -10.625 -0.627 1.127 1.00 96.62 95 ARG A N 1
ATOM 776 C CA . ARG A 1 95 ? -11.514 -0.017 2.108 1.00 96.62 95 ARG A CA 1
ATOM 777 C C . ARG A 1 95 ? -12.040 -1.132 2.999 1.00 96.62 95 ARG A C 1
ATOM 779 O O . ARG A 1 95 ? -12.590 -2.092 2.461 1.00 96.62 95 ARG A O 1
ATOM 786 N N . CYS A 1 96 ? -11.821 -1.007 4.302 1.00 93.44 96 CYS A N 1
ATOM 787 C CA . CYS A 1 96 ? -12.374 -1.918 5.299 1.00 93.44 96 CYS A CA 1
ATOM 788 C C . CYS A 1 96 ? -13.659 -1.352 5.906 1.00 93.44 96 CYS A C 1
ATOM 790 O O . CYS A 1 96 ? -13.830 -0.110 5.884 1.00 93.44 96 CYS A O 1
#

pLDDT: mean 91.22, std 11.16, range [45.06, 98.25]

Radius of gyration: 13.98 Å; chains: 1; bounding box: 30×26×38 Å

Sequence (96 aa):
MNTIKHTTEFEIAQPIEALFPLFSPEGEKWWVPGWDYVNIMGTTDLSEDYIFLTQSHDHASTQAIWLVKRYDPAAYLVQYYKVEPEDKVGIVTVRC

Secondary structure (DSSP, 8-state):
------------SS-HHHHGGGSSHHHHTTTSTT--EEESSS-----TT-EEEE--SSTT-S-EEEEEEEEEGGGTEEEEEEEETTTEEEEEEEE-